Protein AF-A0A8B7DXF1-F1 (afdb_monomer)

Mean predicted aligned error: 16.18 Å

Solvent-accessible surface area (backbone atoms only — not comparable to full-atom values): 11145 Å² total; per-residue (Å²): 141,78,73,85,84,57,79,83,46,78,63,54,54,22,29,53,53,36,54,52,29,64,75,67,70,49,91,72,92,51,45,75,92,76,50,29,47,50,72,66,56,53,53,51,50,43,68,75,37,76,84,61,77,89,70,80,79,75,82,71,48,69,67,55,31,62,60,48,31,68,71,55,52,49,53,49,50,59,55,47,53,56,47,63,74,69,53,76,90,75,91,78,86,84,90,83,80,96,82,77,82,81,69,93,64,67,46,64,68,51,50,49,68,78,40,70,96,59,81,88,46,80,80,50,47,54,59,44,44,51,62,38,43,60,73,65,67,36,70,68,55,52,52,51,49,35,39,72,66,16,61,46,71,77,34,92,75,63,70,54,76,73,74,33,45,58,18,61,78,60,62,68,76,79,79,124

Structure (mmCIF, N/CA/C/O backbone):
data_AF-A0A8B7DXF1-F1
#
_entry.id   AF-A0A8B7DXF1-F1
#
loop_
_atom_site.group_PDB
_atom_site.id
_atom_site.type_symbol
_atom_site.label_atom_id
_atom_site.label_alt_id
_atom_site.label_comp_id
_atom_site.label_asym_id
_atom_site.label_entity_id
_atom_site.label_seq_id
_atom_site.pdbx_PDB_ins_code
_atom_site.Cartn_x
_atom_site.Cartn_y
_atom_site.Cartn_z
_atom_site.occupancy
_atom_site.B_iso_or_equiv
_atom_site.auth_seq_id
_atom_site.auth_comp_id
_atom_site.auth_asym_id
_atom_site.auth_atom_id
_atom_site.pdbx_PDB_model_num
ATOM 1 N N . MET A 1 1 ? -20.457 12.993 8.809 1.00 29.47 1 MET A N 1
ATOM 2 C CA . MET A 1 1 ? -18.988 12.844 8.884 1.00 29.47 1 MET A CA 1
ATOM 3 C C . MET A 1 1 ? -18.616 11.470 8.354 1.00 29.47 1 MET A C 1
ATOM 5 O O . MET A 1 1 ? -18.863 10.486 9.032 1.00 29.47 1 MET A O 1
ATOM 9 N N . SER A 1 2 ? -18.128 11.372 7.121 1.00 29.81 2 SER A N 1
ATOM 10 C CA . SER A 1 2 ? -17.681 10.097 6.554 1.00 29.81 2 SER A CA 1
ATOM 11 C C . SER A 1 2 ? -16.340 10.344 5.881 1.00 29.81 2 SER A C 1
ATOM 13 O O . SER A 1 2 ? -16.266 10.713 4.713 1.00 29.81 2 SER A O 1
ATOM 15 N N . GLN A 1 3 ? -15.279 10.200 6.672 1.00 42.28 3 GLN A N 1
ATOM 16 C CA . GLN A 1 3 ? -13.932 9.953 6.177 1.00 42.28 3 GLN A CA 1
ATOM 17 C C . GLN A 1 3 ? -13.947 8.579 5.490 1.00 42.28 3 GLN A C 1
ATOM 19 O O . GLN A 1 3 ? -13.591 7.568 6.081 1.00 42.28 3 GLN A O 1
ATOM 24 N N . ARG A 1 4 ? -14.431 8.530 4.244 1.00 42.53 4 ARG A N 1
ATOM 25 C CA . ARG A 1 4 ? -14.543 7.300 3.435 1.00 42.53 4 ARG A CA 1
ATOM 26 C C . ARG A 1 4 ? -13.186 6.701 3.041 1.00 42.53 4 ARG A C 1
ATOM 28 O O . ARG A 1 4 ? -13.150 5.615 2.482 1.00 42.53 4 ARG A O 1
ATOM 35 N N . LEU A 1 5 ? -12.091 7.402 3.336 1.00 43.62 5 LEU A N 1
ATOM 36 C CA . LEU A 1 5 ? -10.730 7.044 2.929 1.00 43.62 5 LEU A CA 1
ATOM 37 C C . LEU A 1 5 ? -9.900 6.394 4.040 1.00 43.62 5 LEU A C 1
ATOM 39 O O . LEU A 1 5 ? -8.844 5.836 3.759 1.00 43.62 5 LEU A O 1
ATOM 43 N N . PHE A 1 6 ? -10.372 6.423 5.288 1.00 52.84 6 PHE A N 1
ATOM 44 C CA . PHE A 1 6 ? -9.703 5.746 6.392 1.00 52.84 6 PHE A CA 1
ATOM 45 C C . PHE A 1 6 ? -10.508 4.502 6.753 1.00 52.84 6 PHE A C 1
ATOM 47 O O . PHE A 1 6 ? -11.701 4.582 7.046 1.00 52.84 6 PHE A O 1
ATOM 54 N N . GLY A 1 7 ? -9.870 3.331 6.680 1.00 58.56 7 GLY A N 1
ATOM 55 C CA . GLY A 1 7 ? -10.488 2.086 7.129 1.00 58.56 7 GLY A CA 1
ATOM 56 C C . GLY A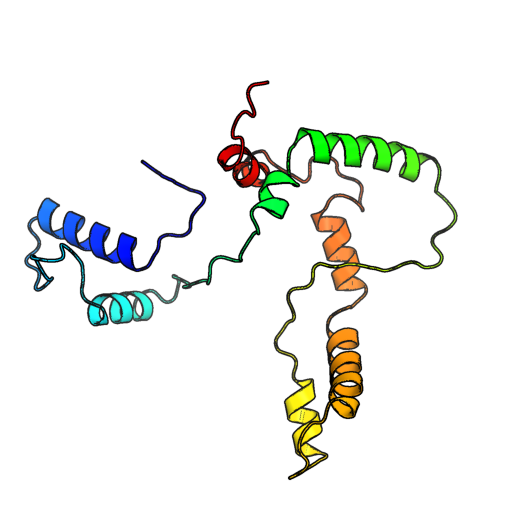 1 7 ? -11.019 2.247 8.554 1.00 58.56 7 GLY A C 1
ATOM 57 O O . GLY A 1 7 ? -10.342 2.831 9.400 1.00 58.56 7 GLY A O 1
ATOM 58 N N . LEU A 1 8 ? -12.232 1.752 8.813 1.00 68.12 8 LEU A N 1
ATOM 59 C CA . LEU A 1 8 ? -12.848 1.833 10.136 1.00 68.12 8 LEU A CA 1
ATOM 60 C C . LEU A 1 8 ? -11.925 1.187 11.168 1.00 68.12 8 LEU A C 1
ATOM 62 O O . LEU A 1 8 ? -11.609 -0.005 11.073 1.00 68.12 8 LEU A O 1
ATOM 66 N N . SER A 1 9 ? -11.495 1.963 12.163 1.00 71.81 9 SER A N 1
ATOM 67 C CA . SER A 1 9 ? -10.668 1.401 13.216 1.00 71.81 9 SER A CA 1
ATOM 68 C C . SER A 1 9 ? -11.515 0.459 14.081 1.00 71.81 9 SER A C 1
ATOM 70 O O . SER A 1 9 ? -12.730 0.643 14.231 1.00 71.81 9 SER A O 1
ATOM 72 N N . PRO A 1 10 ? -10.900 -0.535 14.743 1.00 76.00 10 PRO A N 1
ATOM 73 C CA . PRO A 1 10 ? -11.605 -1.373 15.708 1.00 76.00 10 PRO A CA 1
ATOM 74 C C . PRO A 1 10 ? -12.307 -0.577 16.818 1.00 76.00 10 PRO A C 1
ATOM 76 O O . PRO A 1 10 ? -13.250 -1.083 17.422 1.00 76.00 10 PRO A O 1
ATOM 79 N N . LYS A 1 11 ? -11.842 0.643 17.121 1.00 81.38 11 LYS A N 1
ATOM 80 C CA . LYS A 1 11 ? -12.460 1.529 18.112 1.00 81.38 11 LYS A CA 1
ATOM 81 C C . LYS A 1 11 ? -13.761 2.125 17.574 1.00 81.38 11 LYS A C 1
ATOM 83 O O . LYS A 1 11 ? -14.773 2.062 18.268 1.00 81.38 11 LYS A O 1
ATOM 88 N N . ASP A 1 12 ? -13.748 2.593 16.330 1.00 80.88 12 ASP A N 1
ATOM 89 C CA . ASP A 1 12 ? -14.917 3.194 15.681 1.00 80.88 12 ASP A CA 1
ATOM 90 C C . ASP A 1 12 ? -16.044 2.172 15.542 1.00 80.88 12 ASP A C 1
ATOM 92 O O . ASP A 1 12 ? -17.179 2.441 15.927 1.00 80.88 12 ASP A O 1
ATOM 96 N N . VAL A 1 13 ? -15.717 0.945 15.117 1.00 82.12 13 VAL A N 1
ATOM 97 C CA . VAL A 1 13 ? -16.702 -0.146 15.014 1.00 82.12 13 VAL A CA 1
ATOM 98 C C . VAL A 1 13 ? -17.338 -0.449 16.373 1.00 82.12 13 VAL A C 1
ATOM 100 O O . VAL A 1 13 ? -18.556 -0.588 16.476 1.00 82.12 13 VAL A O 1
ATOM 103 N N . LYS A 1 14 ? -16.541 -0.516 17.445 1.00 83.38 14 LYS A N 1
ATOM 104 C CA . LYS A 1 14 ? -17.055 -0.769 18.801 1.00 83.38 14 LYS A CA 1
ATOM 105 C C . LYS A 1 14 ? -17.967 0.347 19.305 1.00 83.38 14 LYS A C 1
ATOM 107 O O . LYS A 1 14 ? -18.902 0.057 20.048 1.00 83.38 14 LYS A O 1
ATOM 112 N N . GLN A 1 15 ? -17.687 1.594 18.939 1.00 84.88 15 GLN A N 1
ATOM 113 C CA . GLN A 1 15 ? -18.482 2.748 19.345 1.00 84.88 15 GLN A CA 1
ATOM 114 C C . GLN A 1 15 ? -19.777 2.862 18.531 1.00 84.88 15 GLN A C 1
ATOM 116 O O . GLN A 1 15 ? -20.834 3.130 19.099 1.00 84.88 15 GLN A O 1
ATOM 121 N N . MET A 1 16 ? -19.729 2.557 17.231 1.00 82.75 16 MET A N 1
ATOM 122 C CA . MET A 1 16 ? -20.916 2.486 16.373 1.00 82.75 16 MET A CA 1
ATOM 123 C C . MET A 1 16 ? -21.904 1.424 16.853 1.00 82.75 16 MET A C 1
ATOM 125 O O . MET A 1 16 ? -23.104 1.671 16.896 1.00 82.75 16 MET A O 1
ATOM 129 N N . VAL A 1 17 ? -21.407 0.249 17.246 1.00 85.69 17 VAL A N 1
ATOM 130 C CA . VAL A 1 17 ? -22.254 -0.847 17.741 1.00 85.69 17 VAL A CA 1
ATOM 131 C C . VAL A 1 17 ? -22.928 -0.464 19.054 1.00 85.69 17 VAL A C 1
ATOM 133 O O . VAL A 1 17 ? -24.115 -0.715 19.222 1.00 85.69 17 VAL A O 1
ATOM 136 N N . PHE A 1 18 ? -22.197 0.192 19.957 1.00 85.88 18 PHE A N 1
ATOM 137 C CA . PHE A 1 18 ? -22.772 0.714 21.193 1.00 85.88 18 PHE A CA 1
ATOM 138 C C . PHE A 1 18 ? -23.911 1.703 20.903 1.00 85.88 18 PHE A C 1
ATOM 140 O O . PHE A 1 18 ? -25.028 1.516 21.373 1.00 85.88 18 PHE A O 1
ATOM 147 N N . GLN A 1 19 ? -23.662 2.699 20.046 1.00 86.62 19 GLN A N 1
ATOM 148 C CA . GLN A 1 19 ? -24.679 3.680 19.646 1.00 86.62 19 GLN A CA 1
ATOM 149 C C . GLN A 1 19 ? -25.886 3.033 18.960 1.00 86.62 19 GLN A C 1
ATOM 151 O O . GLN A 1 19 ? -27.018 3.462 19.166 1.00 86.62 19 GLN A O 1
ATOM 156 N N . PHE A 1 20 ? -25.658 2.002 18.146 1.00 86.69 20 PHE A N 1
ATOM 157 C CA . PHE A 1 20 ? -26.720 1.262 17.478 1.00 86.69 20 PHE A CA 1
ATOM 158 C C . PHE A 1 20 ? -27.609 0.515 18.474 1.00 86.69 20 PHE A C 1
ATOM 160 O O . PHE A 1 20 ? -28.829 0.513 18.316 1.00 86.69 20 PHE A O 1
ATOM 167 N N . CYS A 1 21 ? -27.029 -0.115 19.495 1.00 85.69 21 CYS A N 1
ATOM 168 C CA . CYS A 1 21 ? -27.814 -0.841 20.483 1.00 85.69 21 CYS A CA 1
ATOM 169 C C . CYS A 1 21 ? -28.594 0.104 21.412 1.00 85.69 21 CYS A C 1
ATOM 171 O O . CYS A 1 21 ? -29.767 -0.163 21.651 1.00 85.69 21 CYS A O 1
ATOM 173 N N . GLU A 1 22 ? -28.009 1.233 21.825 1.00 87.25 22 GLU A N 1
ATOM 174 C CA . GLU A 1 22 ? -28.710 2.295 22.569 1.00 87.25 22 GLU A CA 1
ATOM 175 C C . GLU A 1 22 ? -29.886 2.866 21.760 1.00 87.25 22 GLU A C 1
ATOM 177 O O . GLU A 1 22 ? -31.009 2.958 22.248 1.00 87.25 22 GLU A O 1
ATOM 182 N N . LYS A 1 23 ? -29.661 3.182 20.476 1.00 88.44 23 LYS A N 1
ATOM 183 C CA . LYS A 1 23 ? -30.692 3.758 19.597 1.00 88.44 23 LYS A CA 1
ATOM 184 C C . LYS A 1 23 ? -31.860 2.804 19.327 1.00 88.44 23 LYS A C 1
ATOM 186 O O . LYS A 1 23 ? -32.979 3.265 19.132 1.00 88.44 23 LYS A O 1
ATOM 191 N N . ASN A 1 24 ? -31.601 1.498 19.297 1.00 87.19 24 ASN A N 1
ATOM 192 C CA . ASN A 1 24 ? -32.623 0.473 19.072 1.00 87.19 24 ASN A CA 1
ATOM 193 C C . ASN A 1 24 ? -33.149 -0.160 20.374 1.00 87.19 24 ASN A C 1
ATOM 195 O O . ASN A 1 24 ? -33.917 -1.116 20.304 1.00 87.19 24 ASN A O 1
ATOM 199 N N . GLY A 1 25 ? -32.726 0.319 21.550 1.00 83.12 25 GLY A N 1
ATOM 200 C CA . GLY A 1 25 ? -33.161 -0.222 22.842 1.00 83.12 25 GLY A CA 1
ATOM 201 C C . GLY A 1 25 ? -32.768 -1.686 23.083 1.00 83.12 25 GLY A C 1
ATOM 202 O O . GLY A 1 25 ? -33.455 -2.404 23.806 1.00 83.12 25 GLY A O 1
ATOM 203 N N .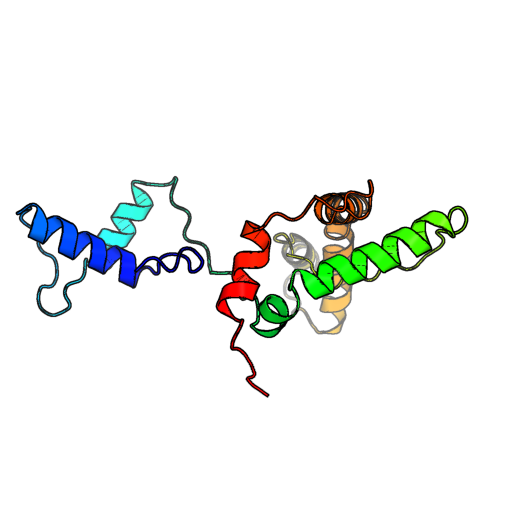 ILE A 1 26 ? -31.685 -2.163 22.463 1.00 85.25 26 ILE A N 1
ATOM 204 C CA . ILE A 1 26 ? -31.220 -3.545 22.618 1.00 85.25 26 ILE A CA 1
ATOM 205 C C . ILE A 1 26 ? -30.454 -3.654 23.934 1.00 85.25 26 ILE A C 1
ATOM 207 O O . ILE A 1 26 ? -29.419 -3.015 24.107 1.00 85.25 26 ILE A O 1
ATOM 211 N N . ILE A 1 27 ? -30.915 -4.521 24.836 1.00 79.06 27 ILE A N 1
ATOM 212 C CA . ILE A 1 27 ? -30.240 -4.769 26.115 1.00 79.06 27 ILE A CA 1
ATOM 213 C C . ILE A 1 27 ? -28.834 -5.320 25.848 1.00 79.06 27 ILE A C 1
ATOM 215 O O . ILE A 1 27 ? -28.665 -6.393 25.265 1.00 79.06 27 ILE A O 1
ATOM 219 N N . HIS A 1 28 ? -27.811 -4.601 26.307 1.00 79.06 28 HIS A N 1
ATOM 220 C CA . HIS A 1 28 ? -26.417 -4.995 26.136 1.00 79.06 28 HIS A CA 1
ATOM 221 C C . HIS A 1 28 ? -25.599 -4.855 27.416 1.00 79.06 28 HIS A C 1
ATOM 223 O O . HIS A 1 28 ? -25.803 -3.956 28.223 1.00 79.06 28 HIS A O 1
ATOM 229 N N . LYS A 1 29 ? -24.578 -5.710 27.554 1.00 79.75 29 LYS A N 1
ATOM 230 C CA . LYS A 1 29 ? -23.595 -5.677 28.655 1.00 79.75 29 LYS A CA 1
ATOM 231 C C . LYS A 1 29 ? -22.336 -4.869 28.304 1.00 79.75 29 LYS A C 1
ATOM 233 O O . LYS A 1 29 ? -21.251 -5.150 28.810 1.00 79.75 29 LYS A O 1
ATOM 238 N N . PHE A 1 30 ? -22.436 -3.944 27.350 1.00 82.88 30 PHE A N 1
ATOM 239 C CA . PHE A 1 30 ? -21.308 -3.101 26.955 1.00 82.88 30 PHE A CA 1
ATOM 240 C C . PHE A 1 30 ? -20.961 -2.083 28.040 1.00 82.88 30 PHE A C 1
ATOM 242 O O . PHE A 1 30 ? -21.765 -1.779 28.916 1.00 82.88 30 PHE A O 1
ATOM 249 N N . ASN A 1 31 ? -19.733 -1.570 27.991 1.00 76.62 31 ASN A N 1
ATOM 250 C CA . ASN A 1 31 ? -19.254 -0.638 28.996 1.00 76.62 31 ASN A CA 1
ATOM 251 C C . ASN A 1 31 ? -19.829 0.764 28.725 1.00 76.62 31 ASN A C 1
ATOM 253 O O . ASN A 1 31 ? -19.427 1.424 27.762 1.00 76.62 31 ASN A O 1
ATOM 257 N N . CYS A 1 32 ? -20.741 1.221 29.589 1.00 74.06 32 CYS A N 1
ATOM 258 C CA . CYS A 1 32 ? -21.370 2.540 29.473 1.00 74.06 32 CYS A CA 1
ATOM 259 C C . CYS A 1 32 ? -20.415 3.706 29.768 1.00 74.06 32 CYS A C 1
ATOM 261 O O . CYS A 1 32 ? -20.604 4.788 29.218 1.00 74.06 32 CYS A O 1
ATOM 263 N N . ALA A 1 33 ? -19.360 3.500 30.565 1.00 75.12 33 ALA A N 1
ATOM 264 C CA . ALA A 1 33 ? -18.388 4.552 30.869 1.00 75.12 33 ALA A CA 1
ATOM 265 C C . ALA A 1 33 ? -17.520 4.895 29.648 1.00 75.12 33 ALA A C 1
ATOM 267 O O . ALA A 1 33 ? -17.238 6.060 29.384 1.00 75.12 33 ALA A O 1
ATOM 268 N N . THR A 1 34 ? -17.131 3.886 28.863 1.00 75.56 34 THR A N 1
ATOM 269 C CA . THR A 1 34 ? -16.317 4.076 27.648 1.00 75.56 34 THR A CA 1
ATOM 270 C C . THR A 1 34 ? -17.145 4.185 26.366 1.00 75.56 34 THR A C 1
ATOM 272 O O . THR A 1 34 ? -16.570 4.429 25.305 1.00 75.56 34 THR A O 1
ATOM 275 N N . LYS A 1 35 ? -18.475 4.000 26.445 1.00 82.62 35 LYS A N 1
ATOM 276 C CA . LYS A 1 35 ? -19.420 3.997 25.310 1.00 82.62 35 LYS A CA 1
ATOM 277 C C . LYS A 1 35 ? -18.951 3.100 24.157 1.00 82.62 35 LYS A C 1
ATOM 279 O O . LYS A 1 35 ? -18.978 3.493 22.990 1.00 82.62 35 LYS A O 1
ATOM 284 N N . SER A 1 36 ? -18.447 1.909 24.487 1.00 83.44 36 SER A N 1
ATOM 285 C CA . SER A 1 36 ? 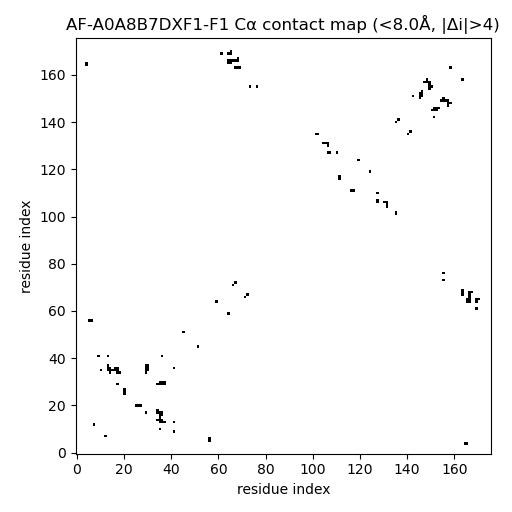-17.814 1.013 23.514 1.00 83.44 36 SER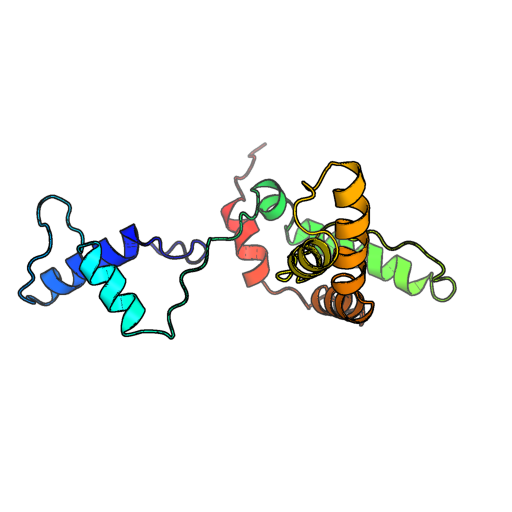 A CA 1
ATOM 286 C C . SER A 1 36 ? -18.114 -0.465 23.769 1.00 83.44 36 SER A C 1
ATOM 288 O O . SER A 1 36 ? -18.242 -0.917 24.910 1.00 83.44 36 SER A O 1
ATOM 290 N N . ALA A 1 37 ? -18.202 -1.245 22.687 1.00 83.25 37 ALA A N 1
ATOM 291 C CA . ALA A 1 37 ? -18.324 -2.697 22.760 1.00 83.25 37 ALA A CA 1
ATOM 292 C C . ALA A 1 37 ? -17.017 -3.380 23.221 1.00 83.25 37 ALA A C 1
ATOM 294 O O . ALA A 1 37 ? -15.903 -2.950 22.909 1.00 83.25 37 ALA A O 1
ATOM 295 N N . GLY A 1 38 ? -17.152 -4.493 23.948 1.00 83.88 38 GLY A N 1
ATOM 296 C CA . GLY A 1 38 ? -16.023 -5.234 24.520 1.00 83.88 38 GLY A CA 1
ATOM 297 C C . GLY A 1 38 ? -15.083 -5.860 23.478 1.00 83.88 38 GLY A C 1
ATOM 298 O O . GLY A 1 38 ? -15.468 -6.164 22.346 1.00 83.88 38 GLY A O 1
ATOM 299 N N . LYS A 1 39 ? -13.825 -6.109 23.874 1.00 82.25 39 LYS A N 1
ATOM 300 C CA . LYS A 1 39 ? -12.812 -6.767 23.021 1.00 82.25 39 LYS A CA 1
ATOM 301 C C . LYS A 1 39 ? -13.247 -8.169 22.578 1.00 82.25 39 LYS A C 1
ATOM 303 O O . LYS A 1 39 ? -13.065 -8.518 21.414 1.00 82.25 39 LYS A O 1
ATOM 308 N N . GLU A 1 40 ? -13.861 -8.926 23.482 1.00 81.75 40 GLU A N 1
ATOM 309 C CA . GLU A 1 40 ? -14.341 -10.288 23.219 1.00 81.75 40 GLU A CA 1
ATOM 310 C C . GLU A 1 40 ? -15.537 -10.313 22.267 1.00 81.75 40 GLU A C 1
ATOM 312 O O . GLU A 1 40 ? -15.596 -11.147 21.364 1.00 81.75 40 GLU A O 1
ATOM 317 N N . TRP A 1 41 ? -16.437 -9.331 22.379 1.00 85.81 41 TRP A N 1
ATOM 318 C CA . TRP A 1 41 ? -17.525 -9.169 21.418 1.00 85.81 41 TRP A CA 1
ATOM 319 C C . TRP A 1 41 ? -16.982 -8.934 20.003 1.00 85.81 41 TRP A C 1
ATOM 321 O O . TRP A 1 41 ? -17.401 -9.612 19.067 1.00 85.81 41 TRP A O 1
ATOM 331 N N . PHE A 1 42 ? -15.997 -8.040 19.856 1.00 83.12 42 PHE A N 1
ATOM 332 C CA . PHE A 1 42 ? -15.397 -7.722 18.557 1.00 83.12 42 PHE A CA 1
ATOM 333 C C . PHE A 1 42 ? -14.679 -8.932 17.934 1.00 83.12 42 PHE A C 1
ATOM 335 O O . PHE A 1 42 ? -14.813 -9.187 16.739 1.00 83.12 42 PHE A O 1
ATOM 342 N N . ARG A 1 43 ? -13.979 -9.736 18.745 1.00 81.44 43 ARG A N 1
ATOM 343 C CA . ARG A 1 43 ? -13.380 -11.006 18.297 1.00 81.44 43 ARG A CA 1
ATOM 344 C C . ARG A 1 43 ? -14.433 -12.009 17.827 1.00 81.44 43 ARG A C 1
ATOM 346 O O . ARG A 1 43 ? -14.274 -12.604 16.765 1.00 81.44 43 ARG A O 1
ATOM 353 N N . GLY A 1 44 ? -15.517 -12.172 18.586 1.00 84.25 44 GLY A N 1
ATOM 354 C CA . GLY A 1 44 ? -16.633 -13.039 18.204 1.00 84.25 44 GLY A CA 1
ATOM 355 C C . GLY A 1 44 ? -17.344 -12.565 16.934 1.00 84.25 44 GLY A C 1
ATOM 356 O O . GLY A 1 44 ? -17.718 -13.383 16.099 1.00 84.25 44 GLY A O 1
ATOM 357 N N . PHE A 1 45 ? -17.485 -11.251 16.758 1.00 83.56 45 PHE A N 1
ATOM 358 C CA . PHE A 1 45 ? -18.051 -10.639 15.557 1.00 83.56 45 PHE A CA 1
ATOM 359 C C . PHE A 1 45 ? -17.219 -10.963 14.308 1.00 83.56 45 PHE A C 1
ATOM 361 O O . PHE A 1 45 ? -17.771 -11.457 13.328 1.00 83.56 45 PHE A O 1
ATOM 368 N N . LEU A 1 46 ? -15.894 -10.801 14.378 1.00 81.69 46 LEU A N 1
ATOM 369 C CA . LEU A 1 46 ? -14.990 -11.173 13.284 1.00 81.69 46 LEU A CA 1
ATOM 370 C C . LEU A 1 46 ? -15.011 -12.680 12.989 1.00 81.69 46 LEU A C 1
ATOM 372 O O . LEU A 1 46 ? -14.977 -13.079 11.832 1.00 81.69 46 LEU A O 1
ATOM 376 N N . LYS A 1 47 ? -15.119 -13.528 14.022 1.00 82.38 47 LYS A N 1
ATOM 377 C CA . LYS A 1 47 ? -15.194 -14.988 13.845 1.00 82.38 47 LYS A CA 1
ATOM 378 C C . LYS A 1 47 ? -16.492 -15.434 13.161 1.00 82.38 47 LYS A C 1
ATOM 380 O O . LYS A 1 47 ? -16.467 -16.381 12.383 1.00 82.38 47 LYS A O 1
ATOM 385 N N . ARG A 1 48 ? -17.619 -14.768 13.446 1.00 84.31 48 ARG A N 1
ATOM 386 C CA . ARG A 1 48 ? -18.920 -15.049 12.809 1.00 84.31 48 ARG A CA 1
ATOM 387 C C . ARG A 1 48 ? -19.003 -14.508 11.384 1.00 84.31 48 ARG A C 1
ATOM 389 O O . ARG A 1 48 ? -19.636 -15.126 10.538 1.00 84.31 48 ARG A O 1
ATOM 396 N N . HIS A 1 49 ? -18.341 -13.388 11.114 1.00 76.69 49 HIS A N 1
ATOM 397 C CA . HIS A 1 49 ? -18.291 -12.779 9.791 1.00 76.69 49 HIS A CA 1
ATOM 398 C C . HIS A 1 49 ? -16.891 -12.915 9.183 1.00 76.69 49 HIS A C 1
ATOM 400 O O . HIS A 1 49 ? -16.165 -11.932 9.057 1.00 76.69 49 HIS A O 1
ATOM 406 N N . ASN A 1 50 ? -16.539 -14.125 8.731 1.00 65.00 50 ASN A N 1
ATOM 407 C CA . ASN A 1 50 ? -15.256 -14.409 8.060 1.00 65.00 50 ASN A CA 1
ATOM 408 C C . ASN A 1 50 ? -15.076 -13.667 6.711 1.00 65.00 50 ASN A C 1
ATOM 410 O O . ASN A 1 50 ? -14.021 -13.719 6.090 1.00 65.00 50 ASN A O 1
ATOM 414 N N . ILE A 1 51 ? -16.112 -12.963 6.249 1.00 68.38 51 ILE A N 1
ATOM 415 C CA . ILE A 1 51 ? -16.069 -12.078 5.077 1.00 68.38 51 ILE A CA 1
ATOM 416 C C . ILE A 1 51 ? -15.354 -10.754 5.427 1.00 68.38 51 ILE A C 1
ATOM 418 O O . ILE A 1 51 ? -14.808 -10.081 4.555 1.00 68.38 51 ILE A O 1
ATOM 422 N N . ILE A 1 52 ? -15.316 -10.372 6.710 1.00 66.44 52 ILE A N 1
ATOM 423 C CA . ILE A 1 52 ? -14.722 -9.115 7.172 1.00 66.44 52 ILE A CA 1
ATOM 424 C C . ILE A 1 52 ? -13.229 -9.332 7.432 1.00 66.44 52 ILE A C 1
ATOM 426 O O . ILE A 1 52 ? -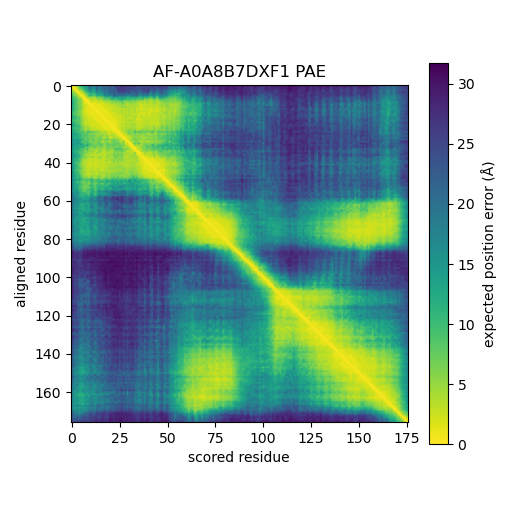12.824 -9.855 8.470 1.00 66.44 52 ILE A O 1
ATOM 430 N N . SER A 1 53 ? -12.385 -8.900 6.494 1.00 58.56 53 SER A N 1
ATOM 431 C CA . SER A 1 53 ? -10.934 -8.938 6.684 1.00 58.56 53 SER A CA 1
ATOM 432 C C . SER A 1 53 ? -10.448 -7.711 7.454 1.00 58.56 53 SER A C 1
ATOM 434 O O . SER A 1 53 ? -10.577 -6.587 6.970 1.00 58.56 53 SER A O 1
ATOM 436 N N . VAL A 1 54 ? -9.817 -7.918 8.611 1.00 59.12 54 VAL A N 1
ATOM 437 C CA . VAL A 1 54 ? -9.032 -6.867 9.273 1.00 59.12 54 VAL A CA 1
ATOM 438 C C . VAL A 1 54 ? -7.741 -6.691 8.482 1.00 59.12 54 VAL A C 1
ATOM 440 O O . VAL A 1 54 ? -6.895 -7.585 8.447 1.00 59.12 54 VAL A O 1
ATOM 443 N N . ARG A 1 55 ? -7.597 -5.551 7.811 1.00 58.69 55 ARG A N 1
ATOM 444 C CA . ARG A 1 55 ? -6.366 -5.177 7.114 1.00 58.69 55 ARG A CA 1
ATOM 445 C C . ARG A 1 55 ? -5.651 -4.118 7.939 1.00 58.69 55 ARG A C 1
ATOM 447 O O . ARG A 1 55 ? -6.289 -3.226 8.491 1.00 58.69 55 ARG A O 1
ATOM 454 N N . VAL A 1 56 ? -4.328 -4.217 8.018 1.00 51.84 56 VAL A N 1
ATOM 455 C CA . VAL A 1 56 ? -3.518 -3.065 8.416 1.00 51.84 56 VAL A CA 1
ATOM 456 C C . VAL A 1 56 ? -3.661 -2.054 7.287 1.00 51.84 56 VAL A C 1
ATOM 458 O O . VAL A 1 56 ? -3.456 -2.421 6.129 1.00 51.84 56 VAL A O 1
ATOM 461 N N . ALA A 1 57 ? -4.072 -0.825 7.606 1.00 51.22 57 ALA A N 1
ATOM 462 C CA . ALA A 1 57 ? -4.052 0.251 6.628 1.00 51.22 57 ALA A CA 1
ATOM 463 C C . ALA A 1 57 ? -2.621 0.343 6.094 1.00 51.22 57 ALA A C 1
ATOM 465 O O . ALA A 1 57 ? -1.680 0.547 6.864 1.00 51.22 57 ALA A O 1
ATOM 466 N N . GLU A 1 58 ? -2.439 0.101 4.799 1.00 50.53 58 GLU A N 1
ATOM 467 C CA . GLU A 1 58 ? -1.128 0.274 4.198 1.00 50.53 58 GLU A CA 1
ATOM 468 C C . GLU A 1 58 ? -0.742 1.732 4.383 1.00 50.53 58 GLU A C 1
ATOM 470 O O . GLU A 1 58 ? -1.518 2.628 4.046 1.00 50.53 58 GLU A O 1
ATOM 475 N N . SER A 1 59 ? 0.428 1.958 4.982 1.00 47.38 59 SER A N 1
ATOM 476 C CA . SER A 1 59 ? 0.957 3.299 5.195 1.00 47.38 59 SER A CA 1
ATOM 477 C C . SER A 1 59 ? 1.265 3.908 3.833 1.00 47.38 59 SER A C 1
ATOM 479 O O . SER A 1 59 ? 2.382 3.835 3.318 1.00 47.38 59 SER A O 1
ATOM 481 N N . THR A 1 60 ? 0.250 4.476 3.193 1.00 60.53 60 THR A N 1
ATOM 482 C CA . THR A 1 60 ? 0.459 5.447 2.133 1.00 60.53 60 THR A CA 1
ATOM 483 C C . THR A 1 60 ? 1.056 6.646 2.845 1.00 60.53 60 THR A C 1
ATOM 485 O O . THR A 1 60 ? 0.351 7.403 3.505 1.00 60.53 60 THR A O 1
ATOM 488 N N . SER A 1 61 ? 2.387 6.742 2.823 1.00 65.75 61 SER A N 1
ATOM 489 C CA . SER A 1 61 ? 3.094 7.877 3.402 1.00 65.75 61 SER A CA 1
ATOM 490 C C . SER A 1 61 ? 2.496 9.169 2.840 1.00 65.75 61 SER A C 1
ATOM 492 O O . SER A 1 61 ? 2.151 9.219 1.660 1.00 65.75 61 SER A O 1
ATOM 494 N N . LEU A 1 62 ? 2.379 10.210 3.670 1.00 62.38 62 LEU A N 1
ATOM 495 C CA . LEU A 1 62 ? 1.836 11.519 3.270 1.00 62.38 62 LEU A CA 1
ATOM 496 C C . LEU A 1 62 ? 2.434 12.007 1.941 1.00 62.38 62 LEU A C 1
ATOM 498 O O . LEU A 1 62 ? 1.713 12.435 1.050 1.00 62.38 62 LEU A O 1
ATOM 502 N N . HIS A 1 63 ? 3.743 11.823 1.763 1.00 62.59 63 HIS A N 1
ATOM 503 C CA . HIS A 1 63 ? 4.462 12.144 0.531 1.00 62.59 63 HIS A CA 1
ATOM 504 C C . HIS A 1 63 ? 3.937 11.409 -0.713 1.00 62.59 63 HIS A C 1
ATOM 506 O O . HIS A 1 63 ? 3.900 11.999 -1.789 1.00 62.59 63 HIS A O 1
ATOM 512 N N . ARG A 1 64 ? 3.504 10.146 -0.594 1.00 69.88 64 ARG A N 1
ATOM 513 C CA . ARG A 1 64 ? 2.897 9.396 -1.707 1.00 69.88 64 ARG A CA 1
ATOM 514 C C . ARG A 1 64 ? 1.491 9.893 -2.030 1.00 69.88 64 ARG A C 1
ATOM 516 O O . ARG A 1 64 ? 1.175 10.024 -3.206 1.00 69.88 64 ARG A O 1
ATOM 523 N N . ALA A 1 65 ? 0.691 10.234 -1.017 1.00 70.12 65 ALA A N 1
ATOM 524 C CA . ALA A 1 65 ? -0.628 10.837 -1.226 1.00 70.12 65 ALA A CA 1
ATOM 525 C C . ALA A 1 65 ? -0.523 12.216 -1.909 1.00 70.12 65 ALA A C 1
ATOM 527 O O . ALA A 1 65 ? -1.208 12.465 -2.893 1.00 70.12 65 ALA A O 1
ATOM 528 N N . ILE A 1 66 ? 0.416 13.063 -1.470 1.00 73.00 66 ILE A N 1
ATOM 529 C CA . ILE A 1 66 ? 0.690 14.389 -2.063 1.00 73.00 66 ILE A CA 1
ATOM 530 C C . ILE A 1 66 ? 1.340 14.273 -3.459 1.00 73.00 66 ILE A C 1
ATOM 532 O O . ILE A 1 66 ? 1.171 15.127 -4.339 1.00 73.00 66 ILE A O 1
ATOM 536 N N . GLY A 1 67 ? 2.140 13.227 -3.677 1.00 74.75 67 GLY A N 1
ATOM 537 C CA . GLY A 1 67 ? 2.777 12.934 -4.960 1.00 74.75 67 GLY A CA 1
ATOM 538 C C . GLY A 1 67 ? 1.772 12.533 -6.040 1.00 74.75 67 GLY A C 1
ATOM 539 O O . GLY A 1 67 ? 1.927 12.935 -7.193 1.00 74.75 67 GLY A O 1
ATOM 540 N N . PHE A 1 68 ? 0.716 11.813 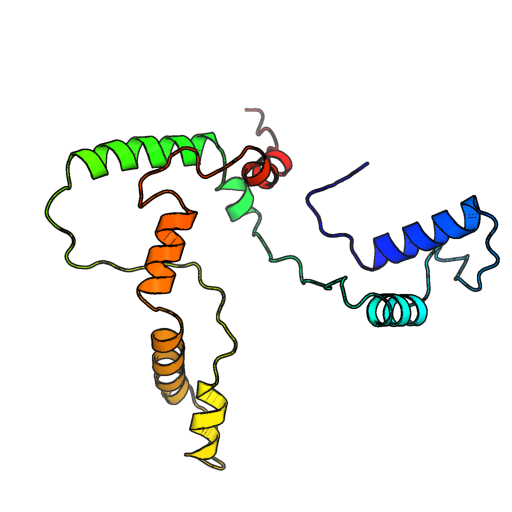-5.661 1.00 80.62 68 PHE A N 1
ATOM 541 C CA . PHE A 1 68 ? -0.296 11.276 -6.569 1.00 80.62 68 PHE A CA 1
ATOM 542 C C . PHE A 1 68 ? -1.433 12.275 -6.853 1.00 80.62 68 PHE A C 1
ATOM 544 O O . PHE A 1 68 ? -2.608 12.001 -6.634 1.00 80.62 68 PHE A O 1
ATOM 551 N N . ASN A 1 69 ? -1.079 13.470 -7.333 1.00 83.00 69 ASN A N 1
ATOM 552 C CA . ASN A 1 69 ? -2.039 14.505 -7.733 1.00 83.00 69 ASN A CA 1
ATOM 553 C C . ASN A 1 69 ? -2.365 14.391 -9.235 1.00 83.00 69 ASN A C 1
ATOM 555 O O . ASN A 1 69 ? -1.470 14.154 -10.050 1.00 83.00 69 ASN A O 1
ATOM 559 N N . ARG A 1 70 ? -3.625 14.636 -9.616 1.00 83.94 70 ARG A N 1
ATOM 560 C CA . ARG A 1 70 ? -4.106 14.627 -11.007 1.00 83.94 70 ARG A CA 1
ATOM 561 C C . ARG A 1 70 ? -3.265 15.489 -11.950 1.00 83.94 70 ARG A C 1
ATOM 563 O O . ARG A 1 70 ? -2.994 15.070 -13.070 1.00 83.94 70 ARG A O 1
ATOM 570 N N . ILE A 1 71 ? -2.805 16.659 -11.502 1.00 85.62 71 ILE A N 1
ATOM 571 C CA . ILE A 1 71 ? -1.964 17.553 -12.318 1.00 85.62 71 ILE A CA 1
ATOM 572 C C . ILE A 1 71 ? -0.620 16.884 -12.638 1.00 85.62 71 ILE A C 1
ATOM 574 O O . ILE A 1 71 ? -0.174 16.885 -13.784 1.00 85.62 71 ILE A O 1
ATOM 578 N N . LYS A 1 72 ? 0.008 16.268 -11.631 1.00 85.50 72 LYS A N 1
ATOM 579 C CA . LYS A 1 72 ? 1.304 15.591 -11.778 1.00 85.50 72 LYS A CA 1
ATOM 580 C C . LYS A 1 72 ? 1.182 14.335 -12.638 1.00 85.50 72 LYS A C 1
ATOM 582 O O . LYS A 1 72 ? 2.021 1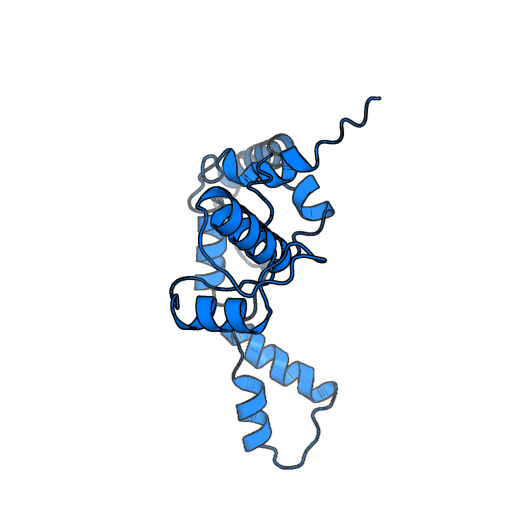4.115 -13.505 1.00 85.50 72 LYS A O 1
ATOM 587 N N . VAL A 1 73 ? 0.125 13.550 -12.430 1.00 86.62 73 VAL A N 1
ATOM 588 C CA . VAL A 1 73 ? -0.142 12.331 -13.204 1.00 86.62 73 VAL A CA 1
ATOM 589 C C . VAL A 1 73 ? -0.450 12.661 -14.666 1.00 86.62 73 VAL A C 1
ATOM 591 O O . VAL A 1 73 ? 0.109 12.030 -15.555 1.00 86.62 73 VAL A O 1
ATOM 594 N N . ASN A 1 74 ? -1.249 13.696 -14.941 1.00 87.38 74 ASN A N 1
ATOM 595 C CA . ASN A 1 74 ? -1.494 14.138 -16.316 1.00 87.38 74 ASN A CA 1
ATOM 596 C C . ASN A 1 74 ? -0.206 14.569 -17.018 1.00 87.38 74 ASN A C 1
ATOM 598 O O . ASN A 1 74 ? 0.042 14.101 -18.124 1.00 87.38 74 ASN A O 1
ATOM 602 N N . ARG A 1 75 ? 0.633 15.373 -16.349 1.00 88.12 75 ARG A N 1
ATOM 603 C CA . ARG A 1 75 ? 1.933 15.788 -16.889 1.00 88.12 75 ARG A CA 1
ATOM 604 C C . ARG A 1 75 ? 2.834 14.589 -17.193 1.00 88.12 75 ARG A C 1
ATOM 606 O O . ARG A 1 75 ? 3.511 14.587 -18.211 1.00 88.12 75 ARG A O 1
ATOM 613 N N . PHE A 1 76 ? 2.838 13.572 -16.330 1.00 86.88 76 PHE A N 1
ATOM 614 C CA . PHE A 1 76 ? 3.575 12.333 -16.580 1.00 86.88 76 PHE A CA 1
ATOM 615 C C . PHE A 1 76 ? 3.102 11.639 -17.864 1.00 86.88 76 PHE A C 1
ATOM 617 O O . PHE A 1 76 ? 3.935 11.299 -18.698 1.00 86.88 76 PHE A O 1
ATOM 624 N N . TYR A 1 77 ? 1.788 11.479 -18.058 1.00 87.75 77 TYR A N 1
ATOM 625 C CA . TYR A 1 77 ? 1.261 10.878 -19.287 1.00 87.75 77 TYR A CA 1
ATOM 626 C C . TYR A 1 77 ? 1.512 11.734 -20.531 1.00 87.75 77 TYR A C 1
ATOM 628 O O . TYR A 1 77 ? 1.766 11.159 -21.582 1.00 87.75 77 TYR A O 1
ATOM 636 N N . ASP A 1 78 ? 1.491 13.067 -20.421 1.00 89.00 78 ASP A N 1
ATOM 637 C CA . ASP A 1 78 ? 1.830 13.962 -21.537 1.00 89.00 78 ASP A CA 1
ATOM 638 C C . ASP A 1 78 ? 3.278 13.747 -22.011 1.00 89.00 78 ASP A C 1
ATOM 640 O O . ASP A 1 78 ? 3.543 13.724 -23.210 1.00 89.00 78 ASP A O 1
ATOM 644 N N . GLU A 1 79 ? 4.230 13.573 -21.088 1.00 86.88 79 GLU A N 1
ATOM 645 C CA . GLU A 1 79 ? 5.617 13.253 -21.454 1.00 86.88 79 GLU A CA 1
ATOM 646 C C . GLU A 1 79 ? 5.766 11.806 -21.944 1.00 86.88 79 GLU A C 1
ATOM 648 O O . GLU A 1 79 ? 6.498 11.546 -22.899 1.00 86.88 79 GLU A O 1
ATOM 653 N N . LEU A 1 80 ? 5.045 10.861 -21.333 1.00 83.75 80 LEU A N 1
ATOM 654 C CA . LEU A 1 80 ? 5.085 9.454 -21.727 1.00 83.75 80 LEU A CA 1
ATOM 655 C C . LEU A 1 80 ? 4.539 9.246 -23.146 1.00 83.75 80 LEU A C 1
ATOM 657 O O . LEU A 1 80 ? 5.116 8.476 -23.906 1.00 83.75 80 LEU A O 1
ATOM 661 N N . GLU A 1 81 ? 3.487 9.971 -23.529 1.00 83.62 81 GLU A N 1
ATOM 662 C CA . GLU A 1 81 ? 2.926 9.957 -24.884 1.00 83.62 81 GLU A CA 1
ATOM 663 C C . GLU A 1 81 ? 3.957 10.424 -25.923 1.00 83.62 81 GLU A C 1
ATOM 665 O O . GLU A 1 81 ? 4.137 9.765 -26.947 1.00 83.62 81 GLU A O 1
ATOM 670 N N . LYS A 1 82 ? 4.718 11.488 -25.627 1.00 82.81 82 LYS A N 1
ATOM 671 C CA . LYS A 1 82 ? 5.800 11.969 -26.508 1.00 82.81 82 LYS A CA 1
ATOM 672 C C . LYS A 1 82 ? 6.918 10.940 -26.670 1.00 82.81 82 LYS A C 1
ATOM 674 O O . LYS A 1 82 ? 7.432 10.759 -27.771 1.00 82.81 82 LYS A O 1
ATOM 679 N N . ILE A 1 83 ? 7.313 10.281 -25.579 1.00 79.12 83 ILE A N 1
ATOM 680 C CA . ILE A 1 83 ? 8.391 9.282 -25.594 1.00 79.12 83 ILE A CA 1
ATOM 681 C C . ILE A 1 83 ? 7.936 8.019 -26.329 1.00 79.12 83 ILE A C 1
ATOM 683 O O . ILE A 1 83 ? 8.662 7.524 -27.185 1.00 79.12 83 ILE A O 1
ATOM 687 N N . MET A 1 84 ? 6.726 7.523 -26.056 1.00 70.06 84 MET A N 1
ATOM 688 C CA . MET A 1 84 ? 6.189 6.334 -26.724 1.00 70.06 84 MET A CA 1
ATOM 689 C C . MET A 1 84 ? 6.016 6.531 -28.232 1.00 70.06 84 MET A C 1
ATOM 691 O O . MET A 1 84 ? 6.171 5.571 -28.982 1.00 70.06 84 MET A O 1
ATOM 695 N N . PHE A 1 85 ? 5.738 7.757 -28.684 1.00 61.03 85 PHE A N 1
ATOM 696 C CA . PHE A 1 85 ? 5.651 8.068 -30.111 1.00 61.03 85 PHE A CA 1
ATOM 697 C C . PHE A 1 85 ? 7.025 8.070 -30.807 1.00 61.03 85 PHE A C 1
ATOM 699 O O . PHE A 1 85 ? 7.112 7.747 -31.989 1.00 61.03 85 PHE A O 1
ATOM 706 N N . ASN A 1 86 ? 8.100 8.384 -30.073 1.00 58.09 86 ASN A N 1
ATOM 707 C CA . ASN A 1 86 ? 9.456 8.529 -30.617 1.00 58.09 86 ASN A CA 1
ATOM 708 C C . ASN A 1 86 ? 10.382 7.319 -30.374 1.00 58.09 86 ASN A C 1
ATOM 710 O O . ASN A 1 86 ? 11.435 7.248 -30.999 1.00 58.09 86 ASN A O 1
ATOM 714 N N . ALA A 1 87 ? 10.025 6.386 -29.484 1.00 53.41 87 ALA A N 1
ATOM 715 C CA . ALA A 1 87 ? 10.898 5.297 -29.023 1.00 53.41 87 ALA A CA 1
ATOM 716 C C . ALA A 1 87 ? 10.393 3.885 -29.387 1.00 53.41 87 ALA A C 1
ATOM 718 O O . ALA A 1 87 ? 10.650 2.912 -28.673 1.00 53.41 87 ALA A O 1
ATOM 719 N N . LEU A 1 88 ? 9.694 3.739 -30.518 1.00 45.47 88 LEU A N 1
ATOM 720 C CA . LEU A 1 88 ? 9.669 2.443 -31.196 1.00 45.47 88 LEU A CA 1
ATOM 721 C C . LEU A 1 88 ? 11.129 2.176 -31.622 1.00 45.47 88 LEU A C 1
ATOM 723 O O . LEU A 1 88 ? 11.664 2.968 -32.386 1.00 45.47 88 LEU A O 1
ATOM 727 N N . PHE A 1 89 ? 11.762 1.114 -31.111 1.00 50.12 89 PHE A N 1
ATOM 728 C CA . PHE A 1 89 ? 13.173 0.715 -31.324 1.00 50.12 89 PHE A CA 1
ATOM 729 C C . PHE A 1 89 ? 14.236 1.331 -30.385 1.00 50.12 89 PHE A C 1
ATOM 731 O O . PHE A 1 89 ? 15.124 2.043 -30.832 1.00 50.12 89 PHE A O 1
ATOM 738 N N . ASN A 1 90 ? 14.194 1.019 -29.086 1.00 50.94 90 ASN A N 1
ATOM 739 C CA . ASN A 1 90 ? 15.193 0.145 -28.434 1.00 50.94 90 ASN A CA 1
ATOM 740 C C . ASN A 1 90 ? 14.751 -0.090 -26.979 1.00 50.94 90 ASN A C 1
ATOM 742 O O . ASN A 1 90 ? 14.678 0.847 -26.189 1.00 50.94 90 ASN A O 1
ATOM 746 N N . VAL A 1 91 ? 14.394 -1.329 -26.640 1.00 49.09 91 VAL A N 1
ATOM 747 C CA . VAL A 1 91 ? 14.112 -1.745 -25.256 1.00 49.09 91 VAL A CA 1
ATOM 748 C C . VAL A 1 91 ? 15.121 -2.829 -24.911 1.00 49.09 91 VAL A C 1
ATOM 750 O O . VAL A 1 91 ? 14.790 -4.008 -24.817 1.00 49.09 91 VAL A O 1
ATOM 753 N N . ASP A 1 92 ? 16.379 -2.427 -24.796 1.00 45.94 92 ASP A N 1
ATOM 754 C CA . ASP A 1 92 ? 17.416 -3.169 -24.105 1.00 45.94 92 ASP A CA 1
ATOM 755 C C . ASP A 1 92 ? 17.672 -2.493 -22.752 1.00 45.94 92 ASP A C 1
ATOM 757 O O . ASP A 1 92 ? 18.176 -1.384 -22.652 1.00 45.94 92 ASP A O 1
ATOM 761 N N . GLU A 1 93 ? 17.237 -3.191 -21.705 1.00 46.62 93 GLU A N 1
ATOM 762 C CA . GLU A 1 93 ? 17.682 -3.051 -20.317 1.00 46.62 93 GLU A CA 1
ATOM 763 C C . GLU A 1 93 ? 17.556 -1.676 -19.639 1.00 46.62 93 GLU A C 1
ATOM 765 O O . GLU A 1 93 ? 18.418 -0.811 -19.746 1.00 46.62 93 GLU A O 1
ATOM 770 N N . SER A 1 94 ? 16.549 -1.546 -18.765 1.00 43.22 94 SER A N 1
ATOM 771 C CA . SER A 1 94 ? 16.731 -0.981 -17.413 1.00 43.22 94 SER A CA 1
ATOM 772 C C . SER A 1 94 ? 15.469 -1.193 -16.570 1.00 43.22 94 SER A C 1
ATOM 774 O O . SER A 1 94 ? 14.525 -0.403 -16.606 1.00 43.22 94 SER A O 1
ATOM 776 N N . GLU A 1 95 ? 15.449 -2.275 -15.790 1.00 44.00 95 GLU A N 1
ATOM 777 C CA . GLU A 1 95 ? 14.416 -2.556 -14.792 1.00 44.00 95 GLU A CA 1
ATOM 778 C C . GLU A 1 95 ? 14.853 -2.030 -13.417 1.00 44.00 95 GLU A C 1
ATOM 780 O O . GLU A 1 95 ? 15.677 -2.638 -12.742 1.00 44.00 95 GLU A O 1
ATOM 785 N N . PHE A 1 96 ? 14.261 -0.930 -12.948 1.00 40.25 96 PHE A N 1
ATOM 786 C CA . PHE A 1 96 ? 14.237 -0.614 -11.516 1.00 40.25 96 PHE A CA 1
ATOM 787 C C . PHE A 1 96 ? 12.816 -0.225 -11.101 1.00 40.25 96 PHE A C 1
ATOM 789 O O . PHE A 1 96 ? 12.328 0.855 -11.429 1.00 40.25 96 PHE A O 1
ATOM 796 N N . SER A 1 97 ? 12.138 -1.108 -10.358 1.00 42.38 97 SER A N 1
ATOM 797 C CA . SER A 1 97 ? 10.830 -0.828 -9.750 1.00 42.38 97 SER A CA 1
ATOM 79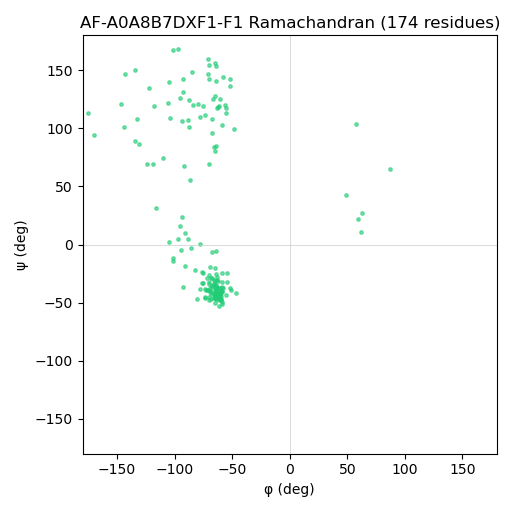8 C C . SER A 1 97 ? 10.910 -0.897 -8.224 1.00 42.38 97 SER A C 1
ATOM 800 O O . SER A 1 97 ? 11.225 -1.933 -7.642 1.00 42.38 97 SER A O 1
ATOM 802 N N . ILE A 1 98 ? 10.603 0.231 -7.573 1.00 40.25 98 ILE A N 1
ATOM 803 C CA . ILE A 1 98 ? 10.767 0.484 -6.125 1.00 40.25 98 ILE A CA 1
ATOM 804 C C . ILE A 1 98 ? 9.492 0.116 -5.323 1.00 40.25 98 ILE A C 1
ATOM 806 O O . ILE A 1 98 ? 9.384 0.384 -4.129 1.00 40.25 98 ILE A O 1
ATOM 810 N N . CYS A 1 99 ? 8.497 -0.541 -5.928 1.00 38.88 99 CYS A N 1
ATOM 811 C CA . CYS A 1 99 ? 7.222 -0.826 -5.255 1.00 38.88 99 CYS A CA 1
ATOM 812 C C . CYS A 1 99 ? 6.806 -2.296 -5.388 1.00 38.88 99 CYS A C 1
ATOM 814 O O . CYS A 1 99 ? 6.006 -2.653 -6.253 1.00 38.88 99 CYS A O 1
ATOM 816 N N . HIS A 1 100 ? 7.282 -3.154 -4.482 1.00 46.09 100 HIS A N 1
ATOM 817 C CA . HIS A 1 100 ? 6.790 -4.528 -4.353 1.00 46.09 100 HIS A CA 1
ATOM 818 C C . HIS A 1 100 ? 6.247 -4.826 -2.957 1.00 46.09 100 HIS A C 1
ATOM 820 O O . HIS A 1 100 ? 6.859 -4.516 -1.938 1.00 46.09 100 HIS A O 1
ATOM 826 N N . LYS A 1 101 ? 5.074 -5.471 -2.927 1.00 46.56 101 LYS A N 1
ATOM 827 C CA . LYS A 1 101 ? 4.564 -6.173 -1.747 1.00 46.56 101 LYS A CA 1
ATOM 828 C C . LYS A 1 101 ? 5.115 -7.597 -1.811 1.00 46.56 101 LYS A C 1
ATOM 830 O O . LYS A 1 101 ? 4.656 -8.358 -2.667 1.00 46.56 101 LYS A O 1
ATOM 835 N N . PRO A 1 102 ? 6.084 -7.983 -0.968 1.00 46.59 102 PRO A N 1
ATOM 836 C CA . PRO A 1 102 ? 6.605 -9.338 -1.014 1.00 46.59 102 PRO A CA 1
ATOM 837 C C . PRO A 1 102 ? 5.498 -10.325 -0.618 1.00 46.59 102 PRO A C 1
ATOM 839 O O . PRO A 1 102 ? 4.852 -10.184 0.423 1.00 46.59 102 PRO A O 1
ATOM 842 N N . ARG A 1 103 ? 5.262 -11.346 -1.451 1.00 46.91 103 ARG A N 1
ATOM 843 C CA . ARG A 1 103 ? 4.541 -12.553 -1.009 1.00 46.91 103 ARG A CA 1
ATOM 844 C C . ARG A 1 103 ? 5.384 -13.246 0.069 1.00 46.91 103 ARG A C 1
ATOM 846 O O . ARG A 1 103 ? 6.601 -13.105 0.076 1.00 46.91 103 ARG A O 1
ATOM 853 N N . LYS A 1 104 ? 4.759 -14.011 0.975 1.00 48.25 104 LYS A N 1
ATOM 854 C CA . LYS A 1 104 ? 5.492 -14.818 1.969 1.00 48.25 104 LYS A CA 1
ATOM 855 C C . LYS A 1 104 ? 6.471 -15.744 1.247 1.00 48.25 104 LYS A C 1
ATOM 857 O O . LYS A 1 104 ? 6.049 -16.646 0.527 1.00 48.25 104 LYS A O 1
ATOM 862 N N . VAL A 1 105 ? 7.762 -15.505 1.435 1.00 52.47 105 VAL A N 1
ATOM 863 C CA . VAL A 1 105 ? 8.810 -16.236 0.733 1.00 52.47 105 VAL A CA 1
ATOM 864 C C . VAL A 1 105 ? 9.153 -17.502 1.518 1.00 52.47 105 VAL A C 1
ATOM 866 O O . VAL A 1 105 ? 9.506 -17.449 2.691 1.00 52.47 105 VAL A O 1
ATOM 869 N N . VAL A 1 106 ? 9.062 -18.654 0.854 1.00 56.19 106 VAL A N 1
ATOM 870 C CA . VAL A 1 106 ? 9.383 -19.992 1.394 1.00 56.19 106 VAL A CA 1
ATOM 871 C C . VAL A 1 106 ? 10.909 -20.252 1.447 1.00 56.19 106 VAL A C 1
ATOM 873 O O . VAL A 1 106 ? 11.351 -21.309 1.894 1.00 56.19 106 VAL A O 1
ATOM 876 N N . ALA A 1 107 ? 11.734 -19.286 1.024 1.00 63.69 107 ALA A N 1
ATOM 877 C CA . ALA A 1 107 ? 13.185 -19.439 0.876 1.00 63.69 107 ALA A CA 1
ATOM 878 C C . ALA A 1 107 ? 13.895 -19.698 2.215 1.00 63.69 107 ALA A C 1
ATOM 880 O O . ALA A 1 107 ? 14.639 -20.668 2.322 1.00 63.69 107 ALA A O 1
ATOM 881 N N . LEU A 1 108 ? 13.577 -18.926 3.262 1.00 70.38 108 LEU A N 1
ATOM 882 C CA . LEU A 1 108 ? 14.214 -19.065 4.579 1.00 70.38 108 LEU A CA 1
ATOM 883 C C . LEU A 1 108 ? 13.979 -20.449 5.204 1.00 70.38 108 LEU A C 1
ATOM 885 O O . LEU A 1 108 ? 14.910 -21.096 5.671 1.00 70.38 108 LEU A O 1
ATOM 889 N N . ASN A 1 109 ? 12.738 -20.941 5.155 1.00 71.88 109 ASN A N 1
ATOM 890 C CA . ASN A 1 109 ? 12.395 -22.259 5.698 1.00 71.88 109 ASN A CA 1
ATOM 891 C C . ASN A 1 109 ? 13.071 -23.405 4.935 1.00 71.88 109 ASN A C 1
ATOM 893 O O . ASN A 1 109 ? 13.332 -24.453 5.516 1.00 71.88 109 ASN A O 1
ATOM 897 N N . THR A 1 110 ? 13.322 -23.226 3.637 1.00 76.94 110 THR A N 1
ATOM 898 C CA . THR A 1 110 ? 14.025 -24.221 2.818 1.00 76.94 110 THR A CA 1
ATOM 899 C C . THR A 1 110 ? 15.511 -24.226 3.167 1.00 76.94 110 THR A C 1
ATOM 901 O O . THR A 1 110 ? 16.069 -25.281 3.445 1.00 76.94 110 THR A O 1
ATOM 904 N N . TRP A 1 111 ? 16.131 -23.049 3.265 1.00 78.19 111 TRP A N 1
ATOM 905 C CA . TRP A 1 111 ? 17.548 -22.909 3.601 1.00 78.19 111 TRP A CA 1
ATOM 906 C C . TRP A 1 111 ? 17.885 -23.450 4.998 1.00 78.19 111 TRP A C 1
ATOM 908 O O . TRP A 1 111 ? 18.836 -24.213 5.137 1.00 78.19 111 TRP A O 1
ATOM 918 N N . LEU A 1 112 ? 17.052 -23.168 6.010 1.00 80.94 112 LEU A N 1
ATOM 919 C CA . LEU A 1 112 ? 17.231 -23.686 7.376 1.00 80.94 112 LEU A CA 1
ATOM 920 C C . LEU A 1 112 ? 17.117 -25.218 7.473 1.00 80.94 112 LEU A C 1
ATOM 922 O O . LEU A 1 112 ? 17.675 -25.818 8.388 1.00 80.94 112 LEU A O 1
ATOM 926 N N . ARG A 1 113 ? 16.404 -25.870 6.542 1.00 82.88 113 ARG A N 1
ATOM 927 C CA . ARG A 1 113 ? 16.334 -27.342 6.469 1.00 82.88 113 ARG A CA 1
ATOM 928 C C . ARG A 1 113 ? 17.604 -27.954 5.887 1.00 82.88 113 ARG A C 1
ATOM 930 O O . ARG A 1 113 ? 17.970 -29.053 6.285 1.00 82.88 113 ARG A O 1
ATOM 937 N N . HIS A 1 114 ? 18.252 -27.258 4.956 1.00 82.06 114 HIS A N 1
ATOM 938 C CA . HIS A 1 114 ? 19.525 -27.685 4.375 1.00 82.06 114 HIS A CA 1
ATOM 939 C C . HIS A 1 114 ? 20.731 -27.307 5.254 1.00 82.06 114 HIS A C 1
ATOM 941 O O . HIS A 1 114 ? 21.758 -27.972 5.176 1.00 82.06 114 HIS A O 1
ATOM 947 N N . HIS A 1 115 ? 20.584 -26.310 6.137 1.00 81.06 115 HIS A N 1
ATOM 948 C CA . HIS A 1 115 ? 21.622 -25.831 7.059 1.00 81.06 115 HIS A CA 1
ATOM 949 C C . HIS A 1 115 ? 21.148 -25.870 8.525 1.00 81.06 115 HIS A C 1
ATOM 951 O O . HIS A 1 115 ? 20.924 -24.822 9.141 1.00 81.06 115 HIS A O 1
ATOM 957 N N . PRO A 1 116 ? 20.962 -27.070 9.107 1.00 84.25 116 PRO A N 1
ATOM 958 C CA . PRO A 1 116 ? 20.481 -27.202 10.476 1.00 84.25 116 PRO A CA 1
ATOM 959 C C . PRO A 1 116 ? 21.478 -26.605 11.477 1.00 84.25 116 PRO A C 1
ATOM 961 O O . PRO A 1 116 ? 22.690 -26.765 11.343 1.00 84.25 116 PRO A O 1
ATOM 964 N N . CYS A 1 117 ? 20.953 -25.933 12.505 1.00 77.25 117 CYS A N 1
ATOM 965 C CA . CYS A 1 117 ? 21.719 -25.335 13.608 1.00 77.25 117 CYS A CA 1
ATOM 966 C C . CYS A 1 117 ? 22.724 -24.233 13.213 1.00 77.25 117 CYS A C 1
ATOM 968 O O . CYS A 1 117 ? 23.508 -23.805 14.060 1.00 77.25 117 CYS A O 1
ATOM 970 N N . ARG A 1 118 ? 22.684 -23.732 11.972 1.00 76.25 118 ARG A N 1
ATOM 971 C CA . ARG A 1 118 ? 23.482 -22.579 11.537 1.00 76.25 118 ARG A CA 1
ATOM 972 C C . ARG A 1 118 ? 22.651 -21.290 11.648 1.00 76.25 118 ARG A C 1
ATOM 974 O O . ARG A 1 118 ? 21.544 -21.248 11.106 1.00 76.25 118 ARG A O 1
ATOM 981 N N . PRO A 1 119 ? 23.130 -20.246 12.350 1.00 74.69 119 PRO A N 1
ATOM 982 C CA . PRO A 1 119 ? 22.453 -18.953 12.368 1.00 74.69 119 PRO A CA 1
ATOM 983 C C . PRO A 1 119 ? 22.586 -18.267 11.003 1.00 74.69 119 PRO A C 1
ATOM 985 O O . PRO A 1 119 ? 23.639 -18.356 10.381 1.00 74.69 119 PRO A O 1
ATOM 988 N N . VAL A 1 120 ? 21.533 -17.570 10.563 1.00 79.38 120 VAL A N 1
ATOM 989 C CA . VAL A 1 120 ? 21.584 -16.726 9.359 1.00 79.38 120 VAL A CA 1
ATOM 990 C C . VAL A 1 120 ? 22.341 -15.444 9.693 1.00 79.38 120 VAL A C 1
ATOM 992 O O . VAL A 1 120 ? 21.932 -14.671 10.559 1.00 79.38 120 VAL A O 1
ATOM 995 N N . THR A 1 121 ? 23.441 -15.234 8.994 1.00 81.00 121 THR A N 1
ATOM 996 C CA . THR A 1 121 ? 24.328 -14.076 9.047 1.00 81.00 121 THR A CA 1
ATOM 997 C C . THR A 1 121 ? 24.063 -13.150 7.861 1.00 81.00 121 THR A C 1
ATOM 999 O O . THR A 1 121 ? 23.386 -13.519 6.903 1.00 81.00 121 THR A O 1
ATOM 1002 N N . GLU A 1 122 ? 24.603 -11.933 7.903 1.00 77.31 122 GLU A N 1
ATOM 1003 C CA . GLU A 1 122 ? 24.440 -10.927 6.842 1.00 77.31 122 GLU A CA 1
ATOM 1004 C C . GLU A 1 122 ? 24.857 -11.438 5.449 1.00 77.31 122 GLU A C 1
ATOM 1006 O O . GLU A 1 122 ? 24.219 -11.103 4.453 1.00 77.31 122 GLU A O 1
ATOM 1011 N N . LEU A 1 123 ? 25.856 -12.324 5.382 1.00 77.31 123 LEU A N 1
ATOM 1012 C CA . LEU A 1 123 ? 26.310 -12.950 4.135 1.00 77.31 123 LEU A CA 1
ATOM 1013 C C . LEU A 1 123 ? 25.286 -13.921 3.538 1.00 77.31 123 LEU A C 1
ATOM 1015 O O . LEU A 1 123 ? 25.251 -14.106 2.330 1.00 77.31 123 LEU A O 1
ATOM 1019 N N . GLU A 1 124 ? 24.455 -14.549 4.366 1.00 79.94 124 GLU A N 1
ATOM 1020 C CA . GLU A 1 124 ? 23.447 -15.520 3.918 1.00 79.94 124 GLU A CA 1
ATOM 1021 C C . GLU A 1 124 ? 22.110 -14.830 3.619 1.00 79.94 124 GLU A C 1
ATOM 1023 O O . GLU A 1 124 ? 21.276 -15.353 2.878 1.00 79.94 124 GLU A O 1
ATOM 1028 N N . VAL A 1 125 ? 21.912 -13.614 4.143 1.00 81.06 125 VAL A N 1
ATOM 1029 C CA . VAL A 1 125 ? 20.765 -12.767 3.798 1.00 81.06 125 VAL A CA 1
ATOM 1030 C C . VAL A 1 125 ? 20.773 -12.418 2.312 1.00 81.06 125 VAL A C 1
ATOM 1032 O O . VAL A 1 125 ? 19.698 -12.397 1.722 1.00 81.06 125 VAL A O 1
ATOM 1035 N N . SER A 1 126 ? 21.934 -12.184 1.692 1.00 78.88 126 SER A N 1
ATOM 1036 C CA . SER A 1 126 ? 22.016 -11.871 0.258 1.00 78.88 126 SER A CA 1
ATOM 1037 C C . SER A 1 126 ? 21.572 -13.049 -0.616 1.00 78.88 126 SER A C 1
ATOM 1039 O O . SER A 1 126 ? 20.737 -12.860 -1.495 1.00 78.88 126 SER A O 1
ATOM 1041 N N . GLU A 1 127 ? 22.022 -14.269 -0.316 1.00 79.75 127 GLU A N 1
ATOM 1042 C CA . GLU A 1 127 ? 21.628 -15.499 -1.025 1.00 79.75 127 GLU A CA 1
ATOM 1043 C C . GLU A 1 127 ? 20.121 -15.783 -0.875 1.00 79.75 127 GLU A C 1
ATOM 1045 O O . GLU A 1 127 ? 19.396 -16.076 -1.837 1.00 79.75 127 GLU A O 1
ATOM 1050 N N . LEU A 1 128 ? 19.617 -15.648 0.356 1.00 81.00 128 LEU A N 1
ATOM 1051 C CA . LEU A 1 128 ? 18.196 -15.784 0.659 1.00 81.00 128 LEU A CA 1
ATOM 1052 C C . LEU A 1 128 ? 17.367 -14.716 -0.051 1.00 81.00 128 LEU A C 1
ATOM 1054 O O . LEU A 1 128 ? 16.282 -15.022 -0.554 1.00 81.00 128 LEU A O 1
ATOM 1058 N N . PHE A 1 129 ? 17.864 -13.480 -0.080 1.00 79.81 129 PHE A N 1
ATOM 1059 C CA . PHE A 1 129 ? 17.227 -12.354 -0.742 1.00 79.81 129 PHE A CA 1
ATOM 1060 C C . PHE A 1 129 ? 17.190 -12.552 -2.252 1.00 79.81 129 PHE A C 1
ATOM 1062 O O . PHE A 1 129 ? 16.122 -12.395 -2.826 1.00 79.81 129 PHE A O 1
ATOM 1069 N N . GLU A 1 130 ? 18.282 -12.961 -2.891 1.00 77.56 130 GLU A N 1
ATOM 1070 C CA . GLU A 1 130 ? 18.334 -13.223 -4.332 1.00 77.56 130 GLU A CA 1
ATOM 1071 C C . GLU A 1 130 ? 17.316 -14.298 -4.730 1.00 77.56 130 GLU A C 1
ATOM 1073 O O . GLU A 1 130 ? 16.462 -14.082 -5.594 1.00 77.56 130 GLU A O 1
ATOM 1078 N N . THR A 1 131 ? 17.309 -15.421 -4.007 1.00 76.81 131 THR A N 1
ATOM 1079 C CA . THR A 1 131 ? 16.358 -16.519 -4.236 1.00 76.81 131 THR A CA 1
ATOM 1080 C C . THR A 1 131 ? 14.909 -16.072 -4.029 1.00 76.81 131 THR A C 1
ATOM 1082 O O . THR A 1 131 ? 13.992 -16.488 -4.747 1.00 76.81 131 THR A O 1
ATOM 1085 N N . ALA A 1 132 ? 14.673 -15.247 -3.009 1.00 76.88 132 ALA A N 1
ATOM 1086 C CA . ALA A 1 132 ? 13.365 -14.696 -2.694 1.00 76.88 132 ALA A CA 1
ATOM 1087 C C . ALA A 1 132 ? 12.882 -13.706 -3.757 1.00 76.88 132 ALA A C 1
ATOM 1089 O O . ALA A 1 132 ? 11.729 -13.765 -4.192 1.00 76.88 132 ALA A O 1
ATOM 1090 N N . TYR A 1 133 ? 13.773 -12.802 -4.149 1.00 78.00 133 TYR A N 1
ATOM 1091 C CA . TYR A 1 133 ? 13.529 -11.703 -5.059 1.00 78.00 133 TYR A CA 1
ATOM 1092 C C . TYR A 1 133 ? 13.308 -12.221 -6.472 1.00 78.00 133 TYR A C 1
ATOM 1094 O O . TYR A 1 133 ? 12.279 -11.899 -7.051 1.00 78.00 133 TYR A O 1
ATOM 1102 N N . GLY A 1 134 ? 14.156 -13.120 -6.978 1.00 76.38 134 GLY A N 1
ATOM 1103 C CA . GLY A 1 134 ? 13.974 -13.728 -8.300 1.00 76.38 134 GLY A CA 1
ATOM 1104 C C . GLY A 1 134 ? 12.640 -14.473 -8.441 1.00 76.38 134 GLY A C 1
ATOM 1105 O O . GLY A 1 134 ? 12.008 -14.448 -9.493 1.00 76.38 134 GLY A O 1
ATOM 1106 N N . LYS A 1 135 ? 12.131 -15.071 -7.353 1.00 77.50 135 LYS A N 1
ATOM 1107 C CA . LYS A 1 135 ? 10.792 -15.693 -7.337 1.00 77.50 135 LYS A CA 1
ATOM 1108 C C . LYS A 1 135 ? 9.645 -14.682 -7.268 1.00 77.50 135 LYS A C 1
ATOM 1110 O O . LYS A 1 135 ? 8.520 -15.016 -7.640 1.00 77.50 135 LYS A O 1
ATOM 1115 N N . ALA A 1 136 ? 9.887 -13.484 -6.744 1.00 72.44 136 ALA A N 1
ATOM 1116 C CA . ALA A 1 136 ? 8.878 -12.443 -6.584 1.00 72.44 136 ALA A CA 1
ATOM 1117 C C . ALA A 1 136 ? 8.827 -11.472 -7.778 1.00 72.44 136 ALA A C 1
ATOM 1119 O O . ALA A 1 136 ? 7.739 -11.045 -8.160 1.00 72.44 136 ALA A O 1
ATOM 1120 N N . ALA A 1 137 ? 9.970 -11.143 -8.372 1.00 76.00 137 ALA A N 1
ATOM 1121 C CA . ALA A 1 137 ? 10.137 -10.210 -9.479 1.00 76.00 137 ALA A CA 1
ATOM 1122 C C . ALA A 1 137 ? 10.078 -10.954 -10.823 1.00 76.00 137 ALA A C 1
ATOM 1124 O O . ALA A 1 137 ? 11.069 -11.101 -11.528 1.00 76.00 137 ALA A O 1
ATOM 1125 N N . THR A 1 138 ? 8.905 -11.490 -11.164 1.00 81.31 138 THR A N 1
ATOM 1126 C CA . THR A 1 138 ? 8.696 -12.140 -12.464 1.00 81.31 138 THR A CA 1
ATOM 1127 C C . THR A 1 138 ? 8.328 -11.112 -13.534 1.00 81.31 138 THR A C 1
ATOM 1129 O O . THR A 1 138 ? 7.602 -10.156 -13.254 1.00 81.31 138 THR A O 1
ATOM 1132 N N . VAL A 1 139 ? 8.713 -11.363 -14.792 1.00 79.44 139 VAL A N 1
ATOM 1133 C CA . VAL A 1 139 ? 8.309 -10.539 -15.952 1.00 79.44 139 VAL A CA 1
ATOM 1134 C C . VAL A 1 139 ? 6.788 -10.349 -16.002 1.00 79.44 139 VAL A C 1
ATOM 1136 O O . VAL A 1 139 ? 6.302 -9.261 -16.288 1.00 79.44 139 VAL A O 1
ATOM 1139 N N . GLN A 1 140 ? 6.014 -11.375 -15.637 1.00 77.69 140 GLN A N 1
ATOM 1140 C CA . GLN A 1 140 ? 4.551 -11.292 -15.559 1.00 77.69 140 GLN A CA 1
ATOM 1141 C C . GLN A 1 140 ? 4.058 -10.294 -14.501 1.00 77.69 140 GLN A C 1
ATOM 1143 O O . GLN A 1 140 ? 3.060 -9.601 -14.725 1.00 77.69 140 GLN A O 1
ATOM 1148 N N . ASN A 1 141 ? 4.737 -10.197 -13.353 1.00 76.00 141 ASN A N 1
ATOM 1149 C CA . ASN A 1 141 ? 4.418 -9.204 -12.328 1.00 76.00 141 ASN A CA 1
ATOM 1150 C C . ASN A 1 141 ? 4.760 -7.794 -12.820 1.00 76.00 141 ASN A C 1
ATOM 1152 O O . ASN A 1 141 ? 3.958 -6.881 -12.617 1.00 76.00 141 ASN A O 1
ATOM 1156 N N . CYS A 1 142 ? 5.883 -7.635 -13.525 1.00 75.38 142 CYS A N 1
ATOM 1157 C CA . CYS A 1 142 ? 6.256 -6.377 -14.170 1.00 75.38 142 CYS A CA 1
ATOM 1158 C C . CYS A 1 142 ? 5.212 -5.962 -15.218 1.00 75.38 142 CYS A C 1
ATOM 1160 O O . CYS A 1 142 ? 4.639 -4.880 -15.112 1.00 75.38 142 CYS A O 1
ATOM 1162 N N . GLN A 1 143 ? 4.869 -6.849 -16.159 1.00 80.19 143 GLN A N 1
ATOM 1163 C CA . GLN A 1 143 ? 3.833 -6.632 -17.179 1.00 80.19 143 GLN A CA 1
ATOM 1164 C C . GLN A 1 143 ? 2.478 -6.270 -16.559 1.00 80.19 143 GLN A C 1
ATOM 1166 O O . GLN A 1 143 ? 1.813 -5.334 -16.999 1.00 80.19 143 GLN A O 1
ATOM 1171 N N . SER A 1 144 ? 2.079 -6.972 -15.495 1.00 80.44 144 SER A N 1
ATOM 1172 C CA . SER A 1 144 ? 0.848 -6.663 -14.758 1.00 80.44 144 SER A CA 1
ATOM 1173 C C . SER A 1 144 ? 0.901 -5.282 -14.099 1.00 80.44 144 SER A C 1
ATOM 1175 O O . SER A 1 144 ? -0.121 -4.600 -14.033 1.00 80.44 144 SER A O 1
ATOM 1177 N N . GLY A 1 145 ? 2.075 -4.863 -13.619 1.00 77.12 145 GLY A N 1
ATOM 1178 C CA . GLY A 1 145 ? 2.324 -3.523 -13.089 1.00 77.12 145 GLY A CA 1
ATOM 1179 C C . GLY A 1 145 ? 2.184 -2.444 -14.160 1.00 77.12 145 GLY A C 1
ATOM 1180 O O . GLY A 1 145 ? 1.411 -1.507 -13.974 1.00 77.12 145 GLY A O 1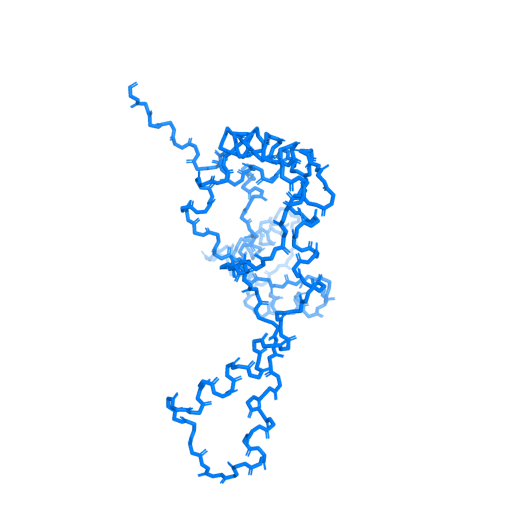
ATOM 1181 N N . PHE A 1 146 ? 2.845 -2.612 -15.307 1.00 82.44 146 PHE A N 1
ATOM 1182 C CA . PHE A 1 146 ? 2.731 -1.688 -16.442 1.00 82.44 146 PHE A CA 1
ATOM 1183 C C . PHE A 1 146 ? 1.293 -1.555 -16.942 1.00 82.44 146 PHE A C 1
ATOM 1185 O O . PHE A 1 146 ? 0.838 -0.440 -17.202 1.00 82.44 146 PHE A O 1
ATOM 1192 N N . LYS A 1 147 ? 0.560 -2.672 -17.004 1.00 84.00 147 LYS A N 1
ATOM 1193 C CA . LYS A 1 147 ? -0.852 -2.687 -17.389 1.00 84.00 147 LYS A CA 1
ATOM 1194 C C . LYS A 1 147 ? -1.727 -1.933 -16.393 1.00 84.00 147 LYS A C 1
ATOM 1196 O O . LYS A 1 147 ? -2.521 -1.100 -16.805 1.00 84.00 147 LYS A O 1
ATOM 1201 N N . LYS A 1 148 ? -1.558 -2.182 -15.090 1.00 82.31 148 LYS A N 1
ATOM 1202 C CA . LYS A 1 148 ? -2.317 -1.487 -14.033 1.00 82.31 148 LYS A CA 1
ATOM 1203 C C . LYS A 1 148 ? -2.060 0.013 -13.972 1.00 82.31 148 LYS A C 1
ATOM 1205 O O . LYS A 1 148 ? -2.914 0.747 -13.500 1.00 82.31 148 LYS A O 1
ATOM 1210 N N . CYS A 1 149 ? -0.877 0.455 -14.382 1.00 82.38 149 CYS A N 1
ATOM 1211 C CA . CYS A 1 149 ? -0.544 1.871 -14.455 1.00 82.38 149 CYS A CA 1
ATOM 1212 C C . CYS A 1 149 ? -0.930 2.492 -15.806 1.00 82.38 149 CYS A C 1
ATOM 1214 O O . CYS A 1 149 ? -0.556 3.632 -16.054 1.00 82.38 149 CYS A O 1
ATOM 1216 N N . GLY A 1 150 ? -1.585 1.762 -16.717 1.00 84.19 150 GLY A N 1
ATOM 1217 C CA . GLY A 1 150 ? -1.931 2.266 -18.050 1.00 84.19 150 GLY A CA 1
ATOM 1218 C C . GLY A 1 150 ? -0.718 2.696 -18.881 1.00 84.19 150 GLY A C 1
ATOM 1219 O O . GLY A 1 150 ? -0.850 3.527 -19.773 1.00 84.19 150 GLY A O 1
ATOM 1220 N N . ILE A 1 151 ? 0.477 2.185 -18.564 1.00 85.44 151 ILE A N 1
ATOM 1221 C CA . ILE A 1 151 ? 1.704 2.473 -19.319 1.00 85.44 151 ILE A CA 1
ATOM 1222 C C . ILE A 1 151 ? 1.733 1.589 -20.565 1.00 85.44 151 ILE A C 1
ATOM 1224 O O . ILE A 1 151 ? 1.984 2.074 -21.664 1.00 85.44 151 ILE A O 1
ATOM 1228 N N . TYR A 1 152 ? 1.443 0.292 -20.397 1.00 80.31 152 TYR A N 1
ATOM 1229 C CA . TYR A 1 152 ? 1.356 -0.651 -21.507 1.00 80.31 152 TYR A CA 1
ATOM 1230 C C . TYR A 1 152 ? 0.292 -1.742 -21.269 1.00 80.31 152 TYR A C 1
ATOM 1232 O O . TYR A 1 152 ? 0.422 -2.513 -20.314 1.00 80.31 152 TYR A O 1
ATOM 1240 N N . PRO A 1 153 ? -0.731 -1.874 -22.135 1.00 84.19 153 PRO A N 1
ATOM 1241 C CA . PRO A 1 153 ? -1.064 -0.966 -23.236 1.00 84.19 153 PRO A CA 1
ATOM 1242 C C . PRO A 1 153 ? -1.310 0.461 -22.733 1.00 84.19 153 PRO A C 1
ATOM 1244 O O . PRO A 1 153 ? -1.828 0.640 -21.631 1.00 84.19 153 PRO A O 1
ATOM 1247 N N . PHE A 1 154 ? -0.908 1.462 -23.518 1.00 84.88 154 PHE A N 1
ATOM 1248 C CA . PHE A 1 154 ? -1.048 2.862 -23.123 1.00 84.88 154 PHE A CA 1
ATOM 1249 C C . PHE A 1 154 ? -2.528 3.223 -22.936 1.00 84.88 154 PHE A C 1
ATOM 1251 O O . PHE A 1 154 ? -3.324 3.138 -23.872 1.00 84.88 154 PHE A O 1
ATOM 1258 N N . ASN A 1 155 ? -2.895 3.616 -21.717 1.00 84.62 155 ASN A N 1
ATOM 1259 C CA . ASN A 1 155 ? -4.231 4.056 -21.344 1.00 84.62 155 ASN A CA 1
ATOM 1260 C C . ASN A 1 155 ? -4.151 5.188 -20.314 1.00 84.62 155 ASN A C 1
ATOM 1262 O O . ASN A 1 155 ? -4.016 4.964 -19.113 1.00 84.62 155 ASN A O 1
ATOM 1266 N N . ARG A 1 156 ? -4.327 6.427 -20.777 1.00 85.56 156 ARG A N 1
ATOM 1267 C CA . ARG A 1 156 ? -4.355 7.618 -19.913 1.00 85.56 156 ARG A CA 1
ATOM 1268 C C . ARG A 1 156 ? -5.541 7.646 -18.939 1.00 85.56 156 ARG A C 1
ATOM 1270 O O . ARG A 1 156 ? -5.509 8.373 -17.951 1.00 85.56 156 ARG A O 1
ATOM 1277 N N . LYS A 1 157 ? -6.607 6.891 -19.221 1.00 85.56 157 LYS A N 1
ATOM 1278 C CA . LYS A 1 157 ? -7.844 6.864 -18.423 1.00 85.56 157 LYS A CA 1
ATOM 1279 C C . LYS A 1 157 ? -7.870 5.723 -17.402 1.00 85.56 157 LYS A C 1
ATOM 1281 O O . LYS A 1 157 ? -8.940 5.399 -16.901 1.00 85.56 157 LYS A O 1
ATOM 1286 N N . GLU A 1 158 ? -6.723 5.108 -17.115 1.00 87.12 158 GLU A N 1
ATOM 1287 C CA . GLU A 1 158 ? -6.638 4.004 -16.153 1.00 87.12 158 GLU A CA 1
ATOM 1288 C C . GLU A 1 158 ? -6.969 4.454 -14.719 1.00 87.12 158 GLU A C 1
ATOM 1290 O O . GLU A 1 158 ? -7.595 3.709 -13.973 1.00 87.12 158 GLU A O 1
ATOM 1295 N N . PHE A 1 159 ? -6.611 5.690 -14.347 1.00 85.50 159 PHE A N 1
ATOM 1296 C CA . PHE A 1 159 ? -6.923 6.254 -13.031 1.00 85.50 159 PHE A CA 1
ATOM 1297 C C . PHE A 1 159 ? -8.235 7.043 -13.031 1.00 85.50 159 PHE A C 1
ATOM 1299 O O . PHE A 1 159 ? -8.460 7.929 -13.861 1.00 85.50 159 PHE A O 1
ATOM 1306 N N . THR A 1 160 ? -9.079 6.754 -12.045 1.00 84.81 160 THR A N 1
ATOM 1307 C CA . THR A 1 160 ? -10.369 7.404 -11.799 1.00 84.81 160 THR A CA 1
ATOM 1308 C C . THR A 1 160 ? -10.255 8.510 -10.747 1.00 84.81 160 THR A C 1
ATOM 1310 O O . THR A 1 160 ? -9.266 8.619 -10.025 1.00 84.81 160 THR A O 1
ATOM 1313 N N . GLU A 1 161 ? -11.294 9.340 -10.606 1.00 80.69 161 GLU A N 1
ATOM 1314 C CA . GLU A 1 161 ? -11.343 10.379 -9.560 1.00 80.69 161 GLU A CA 1
ATOM 1315 C C . GLU A 1 161 ? -11.236 9.814 -8.134 1.00 80.69 161 GLU A C 1
ATOM 1317 O O . GLU A 1 161 ? -10.793 10.517 -7.223 1.00 80.69 161 GLU A O 1
ATOM 1322 N N . GLU A 1 162 ? -11.616 8.550 -7.935 1.00 80.56 162 GLU A N 1
ATOM 1323 C CA . GLU A 1 162 ? -11.512 7.860 -6.649 1.00 80.56 162 GLU A CA 1
ATOM 1324 C C . GLU A 1 162 ? -10.053 7.570 -6.279 1.00 80.56 162 GLU A C 1
ATOM 1326 O O . GLU A 1 162 ? -9.680 7.698 -5.112 1.00 80.56 162 GLU A O 1
ATOM 1331 N N . ASP A 1 163 ? -9.200 7.288 -7.266 1.00 81.38 163 ASP A N 1
ATOM 1332 C CA . ASP A 1 163 ? -7.770 7.037 -7.057 1.00 81.38 163 ASP A CA 1
ATOM 1333 C C . ASP A 1 163 ? -7.032 8.301 -6.583 1.00 81.38 163 ASP A C 1
ATOM 1335 O O . ASP A 1 163 ? -6.074 8.232 -5.812 1.00 81.38 163 ASP A O 1
ATOM 1339 N N . PHE A 1 164 ? -7.526 9.482 -6.969 1.00 82.38 164 PHE A N 1
ATOM 1340 C CA . PHE A 1 164 ? -7.004 10.780 -6.528 1.00 82.38 164 PHE A CA 1
ATOM 1341 C C . PHE A 1 164 ? -7.599 11.266 -5.199 1.00 82.38 164 PHE A C 1
ATOM 1343 O O . PHE A 1 164 ? -7.194 12.311 -4.681 1.00 82.38 164 PHE A O 1
ATOM 1350 N N . ALA A 1 165 ? -8.550 10.536 -4.610 1.00 79.12 165 ALA A N 1
ATOM 1351 C CA . ALA A 1 165 ? -9.244 10.980 -3.404 1.00 79.12 165 ALA A CA 1
ATOM 1352 C C . ALA A 1 165 ? -8.294 11.142 -2.202 1.00 79.12 165 ALA A C 1
ATOM 1354 O O . ALA A 1 165 ? -8.485 12.039 -1.378 1.00 79.12 165 ALA A O 1
ATOM 1355 N N . ALA A 1 166 ? -7.231 10.331 -2.138 1.00 73.69 166 ALA A N 1
ATOM 1356 C CA . ALA A 1 166 ? -6.184 10.459 -1.125 1.00 73.69 166 ALA A CA 1
ATOM 1357 C C . ALA A 1 166 ? -5.408 11.784 -1.243 1.00 73.69 166 ALA A C 1
ATOM 1359 O O . ALA A 1 166 ? -5.107 12.395 -0.220 1.00 73.69 166 ALA A O 1
ATOM 1360 N N . ALA A 1 167 ? -5.144 12.255 -2.467 1.00 76.31 167 ALA A N 1
ATOM 1361 C CA . ALA A 1 167 ? -4.480 13.536 -2.704 1.00 76.31 167 ALA A CA 1
ATOM 1362 C C . ALA A 1 167 ? -5.379 14.720 -2.315 1.00 76.31 167 ALA A C 1
ATOM 1364 O O . ALA A 1 167 ? -4.917 15.634 -1.637 1.00 76.31 167 ALA A O 1
ATOM 1365 N N . LYS A 1 168 ? -6.682 14.647 -2.629 1.00 69.75 168 LYS A N 1
ATOM 1366 C CA . LYS A 1 168 ? -7.690 15.651 -2.229 1.00 69.75 168 LYS A CA 1
ATOM 1367 C C . LYS A 1 168 ? -7.780 15.844 -0.715 1.00 69.75 168 LYS A C 1
ATOM 1369 O O . LYS A 1 168 ? -7.981 16.956 -0.246 1.00 69.75 168 LYS A O 1
ATOM 1374 N N . ALA A 1 169 ? -7.636 14.770 0.062 1.00 65.75 169 ALA A N 1
ATOM 1375 C CA . ALA A 1 169 ? -7.633 14.853 1.524 1.00 65.75 169 ALA A CA 1
ATOM 1376 C C . ALA A 1 169 ? -6.375 15.546 2.084 1.00 65.75 169 ALA A C 1
ATOM 1378 O O . ALA A 1 169 ? -6.389 16.001 3.226 1.00 65.75 169 ALA A O 1
ATOM 1379 N N . THR A 1 170 ? -5.305 15.614 1.287 1.00 63.38 170 THR A N 1
ATOM 1380 C CA . THR A 1 170 ? -4.034 16.277 1.610 1.00 63.38 170 THR A CA 1
ATOM 1381 C C . THR A 1 170 ? -3.840 17.617 0.904 1.00 63.38 170 THR A C 1
ATOM 1383 O O . THR A 1 170 ? -2.796 18.236 1.108 1.00 63.38 170 THR A O 1
ATOM 1386 N N . ASP A 1 171 ? -4.818 18.085 0.115 1.00 58.50 171 ASP A N 1
ATOM 1387 C CA . ASP A 1 171 ? -4.841 19.433 -0.464 1.00 58.50 171 ASP A CA 1
ATOM 1388 C C . ASP A 1 171 ? -5.091 20.455 0.658 1.00 58.50 171 ASP A C 1
ATOM 1390 O O . ASP A 1 171 ? -6.134 21.100 0.765 1.00 58.50 171 ASP A O 1
ATOM 1394 N N . HIS A 1 172 ? -4.104 20.613 1.535 1.00 54.41 172 HIS A N 1
ATOM 1395 C CA . HIS A 1 172 ? -3.910 21.878 2.202 1.00 54.41 172 HIS A CA 1
ATOM 1396 C C . HIS A 1 172 ? -3.477 22.846 1.113 1.00 54.41 172 HIS A C 1
ATOM 1398 O O . HIS A 1 172 ? -2.368 22.752 0.588 1.00 54.41 172 HIS A O 1
ATOM 1404 N N . SER A 1 173 ? -4.379 23.754 0.748 1.00 43.56 173 SER A N 1
ATOM 1405 C CA . SER A 1 173 ? -4.018 24.990 0.077 1.00 43.56 173 SER A CA 1
ATOM 1406 C C . SER A 1 173 ? -2.862 25.610 0.859 1.00 43.56 173 SER A C 1
ATOM 1408 O O . SER A 1 173 ? -3.074 26.237 1.899 1.00 43.56 173 SER A O 1
ATOM 1410 N N . TYR A 1 174 ? -1.636 25.426 0.376 1.00 40.31 174 TYR A N 1
ATOM 1411 C CA . TYR A 1 174 ? -0.597 26.413 0.594 1.00 40.31 174 TYR A CA 1
ATOM 1412 C C . TYR A 1 174 ? -1.095 27.646 -0.150 1.00 40.31 174 TYR A C 1
ATOM 1414 O O . TYR A 1 174 ? -0.860 27.814 -1.343 1.00 40.31 174 TYR A O 1
ATOM 1422 N N . VAL A 1 175 ? -1.931 28.411 0.551 1.00 31.03 175 VAL A N 1
ATOM 1423 C CA . VAL A 1 175 ? -2.250 29.787 0.215 1.00 31.03 175 VAL A CA 1
ATOM 1424 C C . VAL A 1 175 ? -0.899 30.487 0.231 1.00 31.03 175 VAL A C 1
ATOM 1426 O O . VAL A 1 175 ? -0.304 30.661 1.295 1.00 31.03 175 VAL A O 1
ATOM 1429 N N . VAL A 1 176 ? -0.376 30.741 -0.964 1.00 33.41 176 VAL A N 1
ATOM 1430 C CA . VAL A 1 176 ? 0.582 31.818 -1.196 1.00 33.41 176 VAL A CA 1
ATOM 1431 C C . VAL A 1 176 ? -0.241 33.069 -1.442 1.00 33.41 176 VAL A C 1
ATOM 1433 O O . VAL A 1 176 ? -1.228 32.957 -2.207 1.00 33.41 176 VAL A O 1
#

Sequence (176 aa):
MSQRLFGLSPKDVKQMVFQFCEKNGIIHKFNCATKSAGKEWFRGFLKRHNIISVRVAESTSLHRAIGFNRIKVNRFYDELEKIMFNALFNVDESEFSICHKPRKVVALNTWLRHHPCRPVTELEVSELFETAYGKAATVQNCQSGFKKCGIYPFNRKEFTEEDFAAAKATDHSYVV

Foldseek 3Di:
DDPVPDDQDPFNVFLVVLVVCVVVVNDDPADPVSSGRDPVVSVVVCVVPVVDDDDDPPCCDLCNLQCPAPVNLVVVLVVLVVCVVVPPDDPDDDDDDPDDDQDPFCLVVVVCVVVPPDDDDPVVVVVSCVNRVPVRDDPVVVVVVCVCSCSVVNDSPSDDPVNSVSNVVSPPPPPD

Secondary structure (DSSP, 8-state):
---TTSPPPHHHHHHHHHHHHHHTT-----BTTTTB--HHHHHHHHHH-TT----PPP---HHHHHH--HHHHHHHHHHHHHHHHH-SS----------------SHHHHHHHHSTTPPPPHHHHHHHHHHHHHHHS-HHHHHHHHHHTTTTTT-TTSS-TTTTHHHHHT------

pLDDT: mean 71.86, std 15.25, range [29.47, 89.0]

Radius of gyration: 24.08 Å; Cα contacts (8 Å, |Δi|>4): 84; chains: 1; bounding box: 60×60×62 Å